Protein AF-A0A0F8U8Z7-F1 (afdb_monomer_lite)

Foldseek 3Di:
DKFKKKKKKAFPALVRCVVAPDALSQADQWDPDPPVDDDDPPTVRQHPCSLCPPQQKDWDSDWDWDPDGVIITITIIIHHPPRDVVVVLPGDHDPRMHIDMGTPPPPPVVCPPDPDPPDD

Sequence (120 aa):
MTKELTFDIHFDSVYSHDTLGEGKQLADRYVFVIDHVAGHLQTNCCRIRHIYEGRGLSIPDFYDSTLTTPPVHFMQVFAPDDVDVEELRKVHVPAGMDIDIIELTGKSENDDNFMTRCKG

pLDDT: mean 75.27, std 17.24, range [41.34, 92.5]

Secondary structure (DSSP, 8-state):
-EEEEEEEEEESSHHHHHHH-STHHHH-S-------SSS-------SHHHHTTTTT-B--S--EE-SSSSPPEEEEEEEETT--HHHHHTSPPPTTEEEEEEE--------TTSSS----

Structure (mmCIF, N/CA/C/O backbone):
data_AF-A0A0F8U8Z7-F1
#
_entry.id   AF-A0A0F8U8Z7-F1
#
loop_
_atom_site.group_PDB
_atom_site.id
_atom_site.type_symbol
_atom_site.label_atom_id
_atom_site.label_alt_id
_atom_site.label_comp_id
_atom_site.label_asym_id
_atom_site.label_entity_id
_atom_site.label_seq_id
_atom_site.pdbx_PDB_ins_code
_atom_site.Cartn_x
_atom_site.Cartn_y
_atom_site.Cartn_z
_atom_site.occupancy
_atom_site.B_iso_or_equiv
_atom_site.auth_seq_id
_atom_site.auth_comp_id
_atom_site.auth_asym_id
_atom_site.auth_atom_id
_atom_site.pdbx_PDB_model_num
ATOM 1 N N . MET A 1 1 ? -17.468 3.367 14.108 1.00 68.56 1 MET A N 1
ATOM 2 C CA . MET A 1 1 ? -16.332 4.301 14.020 1.00 68.56 1 MET A CA 1
ATOM 3 C C . MET A 1 1 ? -15.347 3.680 13.026 1.00 68.56 1 MET A C 1
ATOM 5 O O . MET A 1 1 ? -15.552 2.520 12.657 1.00 68.56 1 MET A O 1
ATOM 9 N N . THR A 1 2 ? -14.406 4.447 12.483 1.00 84.38 2 THR A N 1
ATOM 10 C CA . THR A 1 2 ? -13.389 3.949 11.544 1.00 84.38 2 THR A CA 1
ATOM 11 C C . THR A 1 2 ? -12.022 4.365 12.053 1.00 84.38 2 THR A C 1
ATOM 13 O O . THR A 1 2 ? -11.863 5.514 12.465 1.00 84.38 2 THR A O 1
ATOM 16 N N . LYS A 1 3 ? -11.055 3.456 11.984 1.00 88.06 3 LYS A N 1
ATOM 17 C CA . LYS A 1 3 ? -9.648 3.718 12.267 1.00 88.06 3 LYS A CA 1
ATOM 18 C C . LYS A 1 3 ? -8.904 4.093 10.986 1.00 88.06 3 LYS A C 1
ATOM 20 O O . LYS A 1 3 ? -9.300 3.702 9.882 1.00 88.06 3 LYS A O 1
ATOM 25 N N . GLU A 1 4 ? -7.817 4.828 11.154 1.00 90.75 4 GLU A N 1
ATOM 26 C CA . GLU A 1 4 ? -6.921 5.226 10.074 1.00 90.75 4 GLU A CA 1
ATOM 27 C C . GLU A 1 4 ? -5.668 4.349 10.114 1.00 90.75 4 GLU A C 1
ATOM 29 O O . GLU A 1 4 ? -5.024 4.206 11.154 1.00 90.75 4 GLU A O 1
ATOM 34 N N . LEU A 1 5 ? -5.347 3.735 8.980 1.00 92.12 5 LEU A N 1
ATOM 35 C CA . LEU A 1 5 ? -4.165 2.909 8.783 1.00 92.12 5 LEU A CA 1
ATOM 36 C C . LEU A 1 5 ? -3.282 3.563 7.721 1.00 92.12 5 LEU A C 1
ATOM 38 O O . LEU A 1 5 ? -3.787 4.054 6.713 1.00 92.12 5 LE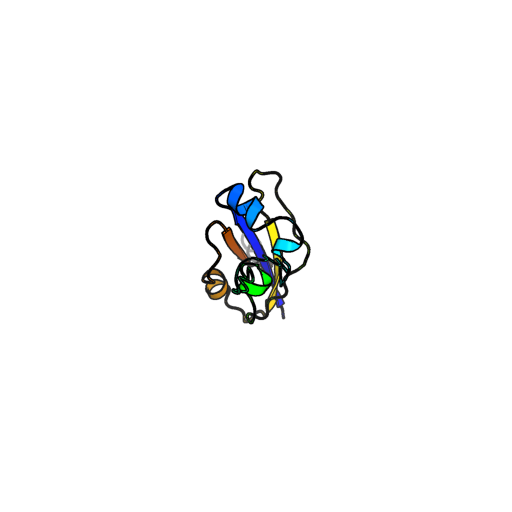U A O 1
ATOM 42 N N . THR A 1 6 ? -1.972 3.518 7.909 1.00 92.44 6 THR A N 1
ATOM 43 C CA . THR A 1 6 ? -1.003 3.839 6.863 1.00 92.44 6 THR A CA 1
ATOM 44 C C . THR A 1 6 ? -0.459 2.540 6.299 1.00 92.44 6 THR A C 1
ATOM 46 O O . THR A 1 6 ? -0.077 1.646 7.051 1.00 92.44 6 THR A O 1
ATOM 49 N N . PHE A 1 7 ? -0.505 2.409 4.979 1.00 92.50 7 PHE A N 1
ATOM 50 C CA . PHE A 1 7 ? 0.086 1.299 4.248 1.00 92.50 7 PHE A CA 1
ATOM 51 C C . PHE A 1 7 ? 1.368 1.808 3.604 1.00 92.50 7 PHE A C 1
ATOM 53 O O . PHE A 1 7 ? 1.314 2.649 2.701 1.00 92.50 7 PHE A O 1
ATOM 60 N N . ASP A 1 8 ? 2.489 1.273 4.064 1.00 92.44 8 ASP A N 1
ATOM 61 C CA . ASP A 1 8 ? 3.826 1.627 3.621 1.00 92.44 8 ASP A CA 1
ATOM 62 C C . ASP A 1 8 ? 4.288 0.528 2.668 1.00 92.44 8 ASP A C 1
ATOM 64 O O . ASP A 1 8 ? 4.575 -0.600 3.067 1.00 92.44 8 ASP A O 1
ATOM 68 N N . ILE A 1 9 ? 4.286 0.833 1.375 1.00 90.56 9 ILE A N 1
ATOM 69 C CA . ILE A 1 9 ? 4.545 -0.146 0.324 1.00 90.56 9 ILE A CA 1
ATOM 70 C C . ILE A 1 9 ? 6.010 -0.037 -0.078 1.00 90.56 9 ILE A C 1
ATOM 72 O O . ILE A 1 9 ? 6.448 0.981 -0.628 1.00 90.56 9 ILE A O 1
ATOM 76 N N . HIS A 1 10 ? 6.745 -1.110 0.182 1.00 91.19 10 HIS A N 1
ATOM 77 C CA . HIS A 1 10 ? 8.155 -1.268 -0.126 1.00 91.19 10 HIS A CA 1
ATOM 78 C C . HIS A 1 10 ? 8.349 -2.241 -1.290 1.00 91.19 10 HIS A C 1
ATOM 80 O O . HIS A 1 10 ? 7.607 -3.209 -1.456 1.00 91.19 10 HIS A O 1
ATOM 86 N N . PHE A 1 11 ? 9.399 -2.006 -2.072 1.00 89.88 11 PHE A N 1
ATOM 87 C CA . PHE A 1 11 ? 9.832 -2.914 -3.131 1.00 89.88 11 PHE A CA 1
ATOM 88 C C . PHE A 1 11 ? 11.245 -3.399 -2.837 1.00 89.88 11 PHE A C 1
ATOM 90 O O . PHE A 1 11 ? 12.097 -2.609 -2.425 1.00 89.88 11 PHE A O 1
ATOM 97 N N . ASP A 1 12 ? 11.510 -4.684 -3.073 1.00 89.38 12 ASP A N 1
ATOM 98 C CA . ASP A 1 12 ? 12.851 -5.253 -2.873 1.00 89.38 12 ASP A CA 1
ATOM 99 C C . ASP A 1 12 ? 13.865 -4.695 -3.886 1.00 89.38 12 ASP A C 1
ATOM 101 O O . ASP A 1 12 ? 15.061 -4.595 -3.605 1.00 89.38 12 ASP A O 1
ATOM 105 N N . SER A 1 13 ? 13.379 -4.323 -5.073 1.00 87.88 13 SER A N 1
ATOM 106 C CA . SER A 1 13 ? 14.195 -3.863 -6.185 1.00 87.88 13 SER A CA 1
ATOM 107 C C . SER A 1 13 ? 13.440 -2.888 -7.084 1.00 87.88 13 SER A C 1
ATOM 109 O O . SER A 1 13 ? 12.210 -2.836 -7.114 1.00 87.88 13 SER A O 1
ATOM 111 N N . VAL A 1 14 ? 14.201 -2.134 -7.881 1.00 86.19 14 VAL A N 1
ATOM 112 C CA . VAL A 1 14 ? 13.655 -1.251 -8.927 1.00 86.19 14 VAL A CA 1
ATOM 113 C C . VAL A 1 14 ? 12.861 -2.045 -9.966 1.00 86.19 14 VAL A C 1
ATOM 115 O O . VAL A 1 14 ? 11.876 -1.547 -10.490 1.00 86.19 14 VAL A O 1
ATOM 118 N N . TYR A 1 15 ? 13.254 -3.292 -10.237 1.00 84.38 15 TYR A N 1
ATOM 119 C CA . TYR A 1 15 ? 12.530 -4.161 -11.165 1.00 84.38 15 TYR A CA 1
ATOM 120 C C . TYR A 1 15 ? 11.128 -4.501 -10.645 1.00 84.38 15 TYR A C 1
ATOM 122 O O . TYR A 1 15 ? 10.149 -4.416 -11.385 1.00 84.38 15 TYR A O 1
ATOM 130 N N . SER A 1 16 ? 11.016 -4.840 -9.361 1.00 82.19 16 SER A N 1
ATOM 131 C CA . SER A 1 16 ? 9.726 -5.100 -8.717 1.00 82.19 16 SER A CA 1
ATOM 132 C C . SER A 1 16 ? 8.859 -3.842 -8.674 1.00 82.19 16 SER A C 1
ATOM 134 O O . SER A 1 16 ? 7.657 -3.918 -8.904 1.00 82.19 16 SER A O 1
ATOM 136 N N . HIS A 1 17 ? 9.464 -2.672 -8.455 1.00 84.75 17 HIS A N 1
ATOM 137 C CA . HIS A 1 17 ? 8.765 -1.386 -8.529 1.00 84.75 17 HIS A CA 1
ATOM 138 C C . HIS A 1 17 ? 8.201 -1.101 -9.933 1.00 84.75 17 HIS A C 1
ATOM 140 O O . HIS A 1 17 ? 7.005 -0.841 -10.060 1.00 84.75 17 HIS A O 1
ATOM 146 N N . ASP A 1 18 ? 9.019 -1.240 -10.980 1.00 80.69 18 ASP A N 1
ATOM 147 C CA . ASP A 1 18 ? 8.637 -1.002 -12.385 1.00 80.69 18 ASP A CA 1
ATOM 148 C C . ASP A 1 18 ? 7.534 -1.965 -12.860 1.00 80.69 18 ASP A C 1
ATOM 150 O O . ASP A 1 18 ? 6.601 -1.583 -13.566 1.00 80.69 18 ASP A O 1
ATOM 154 N N . THR A 1 19 ? 7.591 -3.221 -12.407 1.00 74.56 19 THR A N 1
ATOM 155 C CA . THR A 1 19 ? 6.624 -4.260 -12.795 1.00 74.56 19 THR A CA 1
ATOM 156 C C . THR A 1 19 ? 5.320 -4.231 -11.994 1.00 74.56 19 THR A C 1
ATOM 158 O O . THR A 1 19 ? 4.276 -4.605 -12.535 1.00 74.56 19 THR A O 1
ATOM 161 N N . LEU A 1 20 ? 5.344 -3.809 -10.724 1.00 73.94 20 LEU A N 1
ATOM 162 C CA . LEU A 1 20 ? 4.191 -3.903 -9.818 1.00 73.94 20 LEU A CA 1
ATOM 163 C C . LEU A 1 20 ? 3.535 -2.559 -9.476 1.00 73.94 20 LEU A C 1
ATOM 165 O O . LEU A 1 20 ? 2.394 -2.565 -9.008 1.00 73.94 20 LEU A O 1
ATOM 169 N N . GLY A 1 21 ? 4.210 -1.418 -9.647 1.00 65.00 21 GLY A N 1
ATOM 170 C CA . GLY A 1 21 ? 3.852 -0.253 -8.839 1.00 65.00 21 GLY A CA 1
ATOM 171 C C . GLY A 1 21 ? 4.215 1.125 -9.369 1.00 65.00 21 GLY A C 1
ATOM 172 O O . GLY A 1 21 ? 4.726 1.933 -8.601 1.00 65.00 21 GLY A O 1
ATOM 173 N N . GLU A 1 22 ? 3.845 1.464 -10.606 1.00 64.81 22 GLU A N 1
ATOM 174 C CA . GLU A 1 22 ? 3.761 2.876 -11.008 1.00 64.81 22 GLU A CA 1
ATOM 175 C C . GLU A 1 22 ? 2.319 3.413 -11.079 1.00 64.81 22 GLU A C 1
ATOM 177 O O . GLU A 1 22 ? 1.462 2.961 -11.850 1.00 64.81 22 GLU A O 1
ATOM 182 N N . GLY A 1 23 ? 2.076 4.469 -10.300 1.00 63.94 23 GLY A N 1
ATOM 183 C CA . GLY A 1 23 ? 0.889 5.320 -10.351 1.00 63.94 23 GLY A CA 1
ATOM 184 C C . GLY A 1 23 ? -0.418 4.647 -9.921 1.00 63.94 23 GLY A C 1
ATOM 185 O O . GLY A 1 23 ? -0.469 3.736 -9.095 1.00 63.94 23 GLY A O 1
ATOM 186 N N . LYS A 1 24 ? -1.520 5.083 -10.549 1.00 60.62 24 LYS A N 1
ATOM 187 C CA . LYS A 1 24 ? -2.887 4.569 -10.328 1.00 60.62 24 LYS A CA 1
ATOM 188 C C . LYS A 1 24 ? -2.978 3.039 -10.440 1.00 60.62 24 LYS A C 1
ATOM 190 O O . LYS A 1 24 ? -3.885 2.435 -9.881 1.00 60.62 24 LYS A O 1
ATOM 195 N N . GL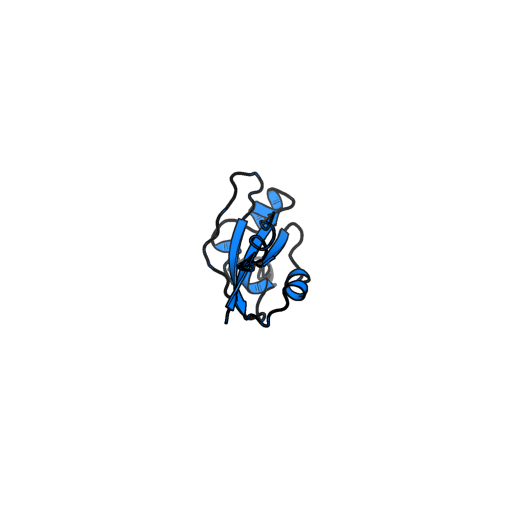N A 1 25 ? -2.036 2.402 -11.133 1.00 68.00 25 GLN A N 1
ATOM 196 C CA . GLN A 1 25 ? -1.985 0.954 -11.304 1.00 68.00 25 GLN A CA 1
ATOM 197 C C . GLN A 1 25 ? -1.717 0.202 -9.997 1.00 68.00 25 GLN A C 1
ATOM 199 O O . GLN A 1 25 ? -2.146 -0.937 -9.891 1.00 68.00 25 GLN A O 1
ATOM 204 N N . LEU A 1 26 ? -1.082 0.818 -8.998 1.00 74.00 26 LEU A N 1
ATOM 205 C CA . LEU A 1 26 ? -0.855 0.186 -7.696 1.00 74.00 26 LEU A CA 1
ATOM 206 C C . LEU A 1 26 ? -2.159 0.072 -6.883 1.00 74.00 26 LEU A C 1
ATOM 208 O O . LEU A 1 26 ? -2.451 -0.964 -6.281 1.00 74.00 26 LEU A O 1
ATOM 212 N N . ALA A 1 27 ? -2.969 1.134 -6.910 1.00 68.00 27 ALA A N 1
ATOM 213 C CA . ALA A 1 27 ? -4.215 1.244 -6.153 1.00 68.00 27 ALA A CA 1
ATOM 214 C C . ALA A 1 27 ? -5.450 0.708 -6.899 1.00 68.00 27 ALA A C 1
ATOM 216 O O . ALA A 1 27 ? -6.488 0.463 -6.289 1.00 68.00 27 ALA A O 1
ATOM 217 N N . ASP A 1 28 ? -5.407 0.558 -8.222 1.00 66.69 28 ASP A N 1
ATOM 218 C CA . ASP A 1 28 ? -6.583 0.189 -9.013 1.00 66.69 28 ASP A CA 1
ATOM 219 C C . ASP A 1 28 ? -6.959 -1.305 -8.861 1.00 66.69 28 ASP A C 1
ATOM 221 O O . ASP A 1 28 ? -6.171 -2.129 -8.414 1.00 66.69 28 ASP A O 1
ATOM 225 N N . ARG A 1 29 ? -8.194 -1.694 -9.196 1.00 53.41 29 ARG A N 1
ATOM 226 C CA . ARG A 1 29 ? -8.702 -3.063 -8.978 1.00 53.41 29 ARG A CA 1
ATOM 227 C C . ARG A 1 29 ? -8.372 -4.030 -10.129 1.00 53.41 29 ARG A C 1
ATOM 229 O O . ARG A 1 29 ? -8.283 -5.225 -9.882 1.00 53.41 29 ARG A O 1
ATOM 236 N N . TYR A 1 30 ? -8.155 -3.541 -11.355 1.00 51.78 30 TYR A N 1
ATOM 237 C CA . TYR A 1 30 ? -7.889 -4.378 -12.539 1.00 51.78 30 TYR A CA 1
ATOM 238 C C . TYR A 1 30 ? -6.858 -3.750 -13.498 1.00 51.78 30 TYR A C 1
ATOM 240 O O . TYR A 1 30 ? -7.105 -2.669 -14.035 1.00 51.78 30 TYR A O 1
ATOM 248 N N . VAL A 1 31 ? -5.698 -4.389 -13.753 1.00 46.56 31 VAL A N 1
ATOM 249 C CA . VAL A 1 31 ? -4.955 -4.077 -14.994 1.00 46.56 31 VAL A CA 1
ATOM 250 C C . VAL A 1 31 ? -5.631 -4.898 -16.080 1.00 46.56 31 VAL A C 1
ATOM 252 O O . VAL A 1 31 ? -5.613 -6.126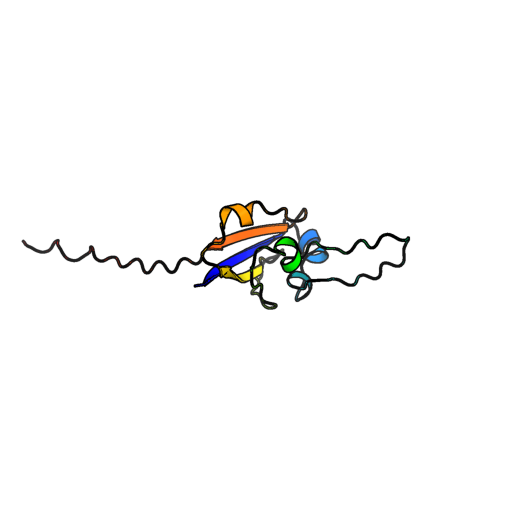 -16.023 1.00 46.56 31 VAL A O 1
ATOM 255 N N . PHE A 1 32 ? -6.215 -4.246 -17.079 1.00 44.03 32 PHE A N 1
ATOM 256 C CA . PHE A 1 32 ? -6.600 -4.929 -18.308 1.00 44.03 32 PHE A CA 1
ATOM 257 C C . PHE A 1 32 ? -5.345 -5.057 -19.184 1.00 44.03 32 PHE A C 1
ATOM 259 O O . PHE A 1 32 ? -5.101 -4.222 -20.050 1.00 44.03 32 PHE A O 1
ATOM 266 N N . VAL A 1 33 ? -4.502 -6.062 -18.929 1.00 46.34 33 VAL A N 1
ATOM 267 C CA . VAL A 1 33 ? -3.470 -6.457 -19.899 1.00 46.34 33 VAL A CA 1
ATOM 268 C C . VAL A 1 33 ? -4.129 -7.455 -20.839 1.00 46.34 33 VAL A C 1
ATOM 270 O O . VAL A 1 33 ? -4.438 -8.576 -20.441 1.00 46.34 33 VAL A O 1
ATOM 273 N N . ILE A 1 34 ? -4.410 -7.046 -22.076 1.00 46.53 34 ILE A N 1
ATOM 274 C CA . ILE A 1 34 ? -4.754 -8.013 -23.120 1.00 46.53 34 ILE A CA 1
ATOM 275 C C . ILE A 1 34 ? -3.433 -8.573 -23.640 1.00 46.53 34 ILE A C 1
ATOM 277 O O . ILE A 1 34 ? -2.920 -8.115 -24.658 1.00 46.53 34 ILE A O 1
ATOM 281 N N . ASP A 1 35 ? -2.856 -9.533 -22.918 1.00 45.03 35 ASP A N 1
ATOM 282 C CA . ASP A 1 35 ? -1.751 -10.315 -23.460 1.00 45.03 35 ASP A CA 1
ATOM 283 C C . ASP A 1 35 ? -2.338 -11.317 -24.462 1.00 45.03 35 ASP A C 1
ATOM 285 O O . ASP A 1 35 ? -3.081 -12.240 -24.122 1.00 45.03 35 ASP A O 1
ATO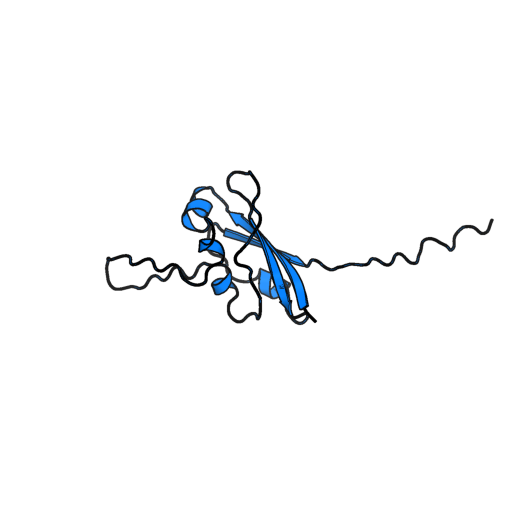M 289 N N . HIS A 1 36 ? -2.092 -11.067 -25.746 1.00 47.53 36 HIS A N 1
ATOM 290 C CA . HIS A 1 36 ? -2.668 -11.801 -26.874 1.00 47.53 36 HIS A CA 1
ATOM 291 C C . HIS A 1 36 ? -1.955 -13.147 -27.119 1.00 47.53 36 HIS A C 1
ATOM 293 O O . HIS A 1 36 ? -1.756 -13.547 -28.266 1.00 47.53 36 HIS A O 1
ATOM 299 N N . VAL A 1 37 ? -1.561 -13.871 -26.066 1.00 50.97 37 VAL A N 1
ATOM 300 C CA . VAL A 1 37 ? -0.917 -15.185 -26.193 1.00 50.97 37 VAL A CA 1
ATOM 301 C C . VAL A 1 37 ? -1.601 -16.206 -25.281 1.00 50.97 37 VAL A C 1
ATOM 303 O O . VAL A 1 37 ? -1.410 -16.243 -24.075 1.00 50.97 37 VAL A O 1
ATOM 306 N N . ALA A 1 38 ? -2.391 -17.070 -25.922 1.00 46.66 38 ALA A N 1
ATOM 307 C CA . ALA A 1 38 ? -2.853 -18.366 -25.425 1.00 46.66 38 ALA A CA 1
ATOM 308 C C . ALA A 1 38 ? -3.667 -18.382 -24.111 1.00 46.66 38 ALA A C 1
ATOM 310 O O . ALA A 1 38 ? -3.219 -18.906 -23.100 1.00 46.66 38 ALA A O 1
ATOM 311 N N . GLY A 1 39 ? -4.934 -17.955 -24.171 1.00 42.75 39 GLY A N 1
ATOM 312 C CA . GLY A 1 39 ? -6.045 -18.627 -23.465 1.00 42.75 39 GLY A CA 1
ATOM 313 C C . GLY A 1 39 ? -6.010 -18.718 -21.932 1.00 42.75 39 GLY A C 1
ATOM 314 O O . GLY A 1 39 ? -6.854 -19.405 -21.360 1.00 42.75 39 GLY A O 1
ATOM 315 N N . HIS A 1 40 ? -5.090 -18.036 -21.259 1.00 41.34 40 HIS A N 1
ATOM 316 C CA . HIS A 1 40 ? -5.076 -17.873 -19.814 1.00 41.34 40 HIS A CA 1
ATOM 317 C C . HIS A 1 40 ? -5.205 -16.379 -19.536 1.00 41.34 40 HIS A C 1
ATOM 319 O O . HIS A 1 40 ? -4.283 -15.614 -19.803 1.00 41.34 40 HIS A O 1
ATOM 325 N N . LEU A 1 41 ? -6.365 -15.948 -19.033 1.00 44.47 41 LEU A N 1
ATOM 326 C CA . LEU A 1 41 ? -6.478 -14.635 -18.407 1.00 44.47 41 LEU A CA 1
ATOM 327 C C . LEU A 1 41 ? -5.599 -14.667 -17.157 1.00 44.47 41 LEU A C 1
ATOM 329 O O . LEU A 1 41 ? -6.069 -14.990 -16.069 1.00 44.47 41 LEU A O 1
ATOM 333 N N . GLN A 1 42 ? -4.316 -14.354 -17.301 1.00 44.44 42 GLN A N 1
ATOM 334 C CA . GLN A 1 42 ? -3.494 -13.999 -16.160 1.00 44.44 42 GLN A CA 1
ATOM 335 C C . GLN A 1 42 ? -3.853 -12.556 -15.809 1.00 44.44 42 GLN A C 1
ATOM 337 O O . GLN A 1 42 ? -3.137 -11.605 -16.102 1.00 44.44 42 GLN A O 1
ATOM 342 N N . THR A 1 43 ? -5.052 -12.379 -15.249 1.00 45.12 43 THR A N 1
ATOM 343 C CA . THR A 1 43 ? -5.397 -11.154 -14.541 1.00 45.12 43 THR A CA 1
ATOM 344 C C . THR A 1 43 ? -4.365 -11.015 -13.437 1.00 45.12 43 THR A C 1
ATOM 346 O O . THR A 1 43 ? -4.351 -11.812 -12.500 1.00 45.12 43 THR A O 1
ATOM 349 N N . ASN A 1 44 ? -3.465 -10.045 -13.583 1.00 52.59 44 ASN A N 1
ATOM 350 C CA . ASN A 1 44 ? -2.515 -9.658 -12.550 1.00 52.59 44 ASN A CA 1
ATOM 351 C C . ASN A 1 44 ? -3.305 -9.066 -11.375 1.00 52.59 44 ASN A C 1
ATOM 353 O O . ASN A 1 44 ? -3.437 -7.854 -11.221 1.00 52.59 44 ASN A O 1
ATOM 357 N N . CYS A 1 45 ? -3.876 -9.956 -10.566 1.00 51.66 45 CYS A N 1
ATOM 358 C CA . CYS A 1 45 ? -4.671 -9.692 -9.372 1.00 51.66 45 CYS A CA 1
ATOM 359 C C . CYS A 1 45 ? -3.828 -9.157 -8.197 1.00 51.66 45 CYS A C 1
ATOM 361 O O . CYS A 1 45 ? -4.318 -9.020 -7.084 1.00 51.66 45 CYS A O 1
ATOM 363 N N . CYS A 1 46 ? -2.559 -8.827 -8.418 1.00 59.81 46 CYS A N 1
ATOM 364 C CA . CYS A 1 46 ? -1.586 -8.504 -7.377 1.00 59.81 46 CYS A CA 1
ATOM 365 C C . CYS A 1 46 ? -1.643 -7.042 -6.893 1.00 59.81 46 CYS A C 1
ATOM 367 O O . CYS A 1 46 ? -0.630 -6.500 -6.467 1.00 59.81 46 CYS A O 1
ATOM 369 N N . ARG A 1 47 ? -2.796 -6.372 -6.991 1.00 76.88 47 ARG A N 1
ATOM 370 C CA . ARG A 1 47 ? -2.937 -4.953 -6.624 1.00 76.88 47 ARG A CA 1
ATOM 371 C C . ARG A 1 47 ? -3.550 -4.780 -5.244 1.00 76.88 47 ARG A C 1
ATOM 373 O O . ARG A 1 47 ? -4.366 -5.603 -4.835 1.00 76.88 47 ARG A O 1
ATOM 380 N N . ILE A 1 48 ? -3.246 -3.675 -4.560 1.00 83.12 48 ILE A N 1
ATOM 381 C CA . ILE A 1 48 ? -3.591 -3.483 -3.139 1.00 83.12 48 ILE A CA 1
ATOM 382 C C . ILE A 1 48 ? -5.099 -3.663 -2.883 1.00 83.12 48 ILE A C 1
ATOM 384 O O . ILE A 1 48 ? -5.497 -4.401 -1.984 1.00 83.12 48 ILE A O 1
ATOM 388 N N . ARG A 1 49 ? -5.970 -3.078 -3.719 1.00 85.31 49 ARG A N 1
ATOM 389 C CA . ARG A 1 49 ? -7.433 -3.236 -3.578 1.00 85.31 49 ARG A CA 1
ATOM 390 C C . ARG A 1 49 ? -7.927 -4.672 -3.728 1.00 85.31 49 ARG A C 1
ATOM 392 O O . ARG A 1 49 ? -8.981 -4.989 -3.185 1.00 85.31 49 ARG A O 1
ATOM 399 N N . HIS A 1 50 ? -7.217 -5.497 -4.491 1.00 82.31 50 HIS A N 1
ATOM 400 C CA . HIS A 1 50 ? -7.563 -6.900 -4.683 1.00 82.31 50 HIS A CA 1
ATOM 401 C C . HIS A 1 50 ? -6.966 -7.777 -3.575 1.00 82.31 50 HIS A C 1
ATOM 403 O O . HIS A 1 50 ? -7.669 -8.617 -3.026 1.00 82.31 50 HIS A O 1
ATOM 409 N N . ILE A 1 51 ? -5.713 -7.518 -3.180 1.00 84.56 51 ILE A N 1
ATOM 410 C CA . ILE A 1 51 ? -5.029 -8.187 -2.060 1.00 84.56 51 ILE A CA 1
ATOM 411 C C . ILE A 1 51 ? -5.876 -8.105 -0.779 1.00 84.56 51 ILE A C 1
ATOM 413 O O . ILE A 1 51 ? -6.042 -9.097 -0.072 1.00 84.56 51 ILE A O 1
ATOM 417 N N . TYR A 1 52 ? -6.468 -6.938 -0.514 1.00 87.38 52 TYR A N 1
ATOM 418 C CA . TYR A 1 52 ? -7.310 -6.696 0.660 1.00 87.38 52 TYR A CA 1
ATOM 419 C C . TYR A 1 52 ? -8.820 -6.718 0.363 1.00 87.38 52 TYR A C 1
ATOM 421 O O . TYR A 1 52 ? -9.625 -6.204 1.148 1.00 87.38 52 TYR A O 1
ATOM 429 N N . GLU A 1 53 ? -9.239 -7.305 -0.762 1.00 85.06 53 GLU A N 1
ATOM 430 C CA . GLU A 1 53 ? -10.659 -7.426 -1.096 1.00 85.06 53 GLU A CA 1
ATOM 431 C C . GLU A 1 53 ? -11.407 -8.248 -0.029 1.00 85.06 53 GLU A C 1
ATOM 433 O O . GLU A 1 53 ? -10.893 -9.210 0.536 1.00 85.06 53 GLU A O 1
ATOM 438 N N . GLY A 1 54 ? -12.632 -7.832 0.305 1.00 83.62 54 GLY A N 1
ATOM 439 C CA . GLY A 1 54 ? -13.446 -8.499 1.327 1.00 83.62 54 GLY A CA 1
ATOM 440 C C . GLY A 1 54 ? -13.064 -8.184 2.779 1.00 83.62 54 GLY A C 1
ATOM 441 O O . GLY A 1 54 ? -13.789 -8.587 3.683 1.00 83.62 54 GLY A O 1
ATOM 442 N N . ARG A 1 55 ? -11.995 -7.411 3.028 1.00 85.69 55 ARG A N 1
ATOM 443 C CA . ARG A 1 55 ? -11.579 -6.984 4.383 1.00 85.69 55 ARG A CA 1
ATOM 444 C C . ARG A 1 55 ? -12.269 -5.706 4.883 1.00 85.69 55 ARG A C 1
ATOM 446 O O . ARG A 1 55 ? -11.986 -5.246 5.982 1.00 85.69 55 ARG A O 1
ATOM 453 N N . GLY A 1 56 ? -13.155 -5.111 4.081 1.00 86.00 56 GLY A N 1
ATOM 454 C CA . GLY A 1 56 ? -13.879 -3.887 4.450 1.00 86.00 56 GLY A CA 1
ATOM 455 C C . GLY A 1 56 ? -13.015 -2.619 4.481 1.00 86.00 56 GLY A C 1
ATOM 456 O O . GLY A 1 56 ? -13.423 -1.626 5.077 1.00 86.00 56 GLY A O 1
ATOM 457 N N . LEU A 1 57 ? -11.836 -2.645 3.852 1.00 89.25 57 LEU A N 1
ATOM 458 C CA . LEU A 1 57 ? -10.931 -1.498 3.773 1.00 89.25 57 LEU A CA 1
ATOM 459 C C . LEU A 1 57 ? -11.342 -0.532 2.657 1.00 89.25 57 LEU A C 1
ATOM 461 O O . LEU A 1 57 ? -11.695 -0.949 1.552 1.00 89.25 57 LEU A O 1
ATOM 465 N N . SER A 1 58 ? -11.232 0.767 2.927 1.00 89.44 58 SER A N 1
ATOM 466 C CA . SER A 1 58 ? -11.369 1.830 1.930 1.00 89.44 58 SER A CA 1
ATOM 467 C C . SER A 1 58 ? -9.987 2.330 1.528 1.00 89.44 58 SER A C 1
ATOM 469 O O . SER A 1 58 ? -9.346 3.070 2.274 1.00 89.44 58 SER A O 1
ATOM 471 N N . ILE A 1 59 ? -9.530 1.903 0.348 1.00 88.06 59 ILE A N 1
ATOM 472 C CA . ILE A 1 59 ? -8.195 2.219 -0.176 1.00 88.06 59 ILE A CA 1
ATOM 473 C C . ILE A 1 59 ? -8.288 3.379 -1.180 1.00 88.06 59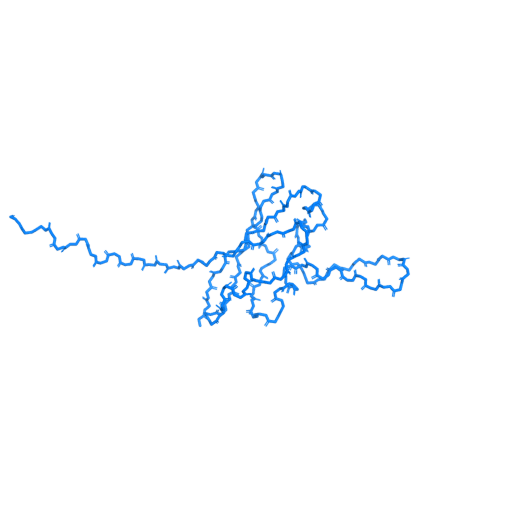 ILE A C 1
ATOM 475 O O . ILE A 1 59 ? -9.020 3.249 -2.176 1.00 88.06 59 ILE A O 1
ATOM 479 N N . PRO A 1 60 ? -7.578 4.499 -0.947 1.00 86.25 60 PRO A N 1
ATOM 480 C CA . PRO A 1 60 ? -7.612 5.673 -1.816 1.00 86.25 60 PRO A CA 1
ATOM 481 C C . PRO A 1 60 ? -6.909 5.421 -3.160 1.00 86.25 60 PRO A C 1
ATOM 483 O O . PRO A 1 60 ? -6.104 4.506 -3.295 1.00 86.25 60 PRO A O 1
ATOM 486 N N . ASP A 1 61 ? -7.212 6.246 -4.168 1.00 82.31 61 ASP A N 1
ATOM 487 C CA . ASP A 1 61 ? -6.490 6.250 -5.456 1.00 82.31 61 ASP A CA 1
ATOM 488 C C . ASP A 1 61 ? -5.188 7.064 -5.413 1.00 82.31 61 ASP A C 1
ATOM 490 O O . ASP A 1 61 ? -4.364 6.960 -6.320 1.00 82.31 61 ASP A O 1
ATOM 494 N N . PHE A 1 62 ? -5.023 7.892 -4.379 1.00 83.12 62 PHE A N 1
ATOM 495 C CA . PHE A 1 62 ? -3.889 8.789 -4.198 1.00 83.12 62 PHE A CA 1
ATOM 496 C C . PHE A 1 62 ? -3.007 8.306 -3.055 1.00 83.12 62 PHE A C 1
ATOM 498 O O . PHE A 1 62 ? -3.501 7.765 -2.064 1.00 83.12 62 PHE A O 1
ATOM 505 N N . TYR A 1 63 ? -1.709 8.523 -3.212 1.00 88.25 63 TYR A N 1
ATOM 506 C CA . TYR A 1 63 ? -0.685 8.146 -2.255 1.00 88.25 63 TYR A CA 1
ATOM 507 C C . TYR A 1 63 ? 0.529 9.055 -2.417 1.00 88.25 63 TYR A C 1
ATOM 509 O O . TYR A 1 63 ? 0.776 9.588 -3.503 1.00 88.25 63 TYR A O 1
ATOM 517 N N . ASP A 1 64 ? 1.288 9.209 -1.342 1.00 89.12 64 ASP A N 1
ATOM 518 C CA . ASP A 1 64 ? 2.555 9.931 -1.354 1.00 89.12 64 ASP A CA 1
ATOM 519 C C . ASP A 1 64 ? 3.712 8.976 -1.641 1.00 89.12 64 ASP A C 1
ATOM 521 O O . ASP A 1 64 ? 3.604 7.766 -1.452 1.00 89.12 64 ASP A O 1
ATOM 525 N N . SER A 1 65 ? 4.823 9.504 -2.151 1.00 90.00 65 SER A N 1
ATOM 526 C CA . SER A 1 65 ? 5.999 8.701 -2.498 1.00 90.00 65 SER A CA 1
ATOM 527 C C . SER A 1 65 ? 7.281 9.372 -2.035 1.00 90.00 65 SER A C 1
ATOM 529 O O . SER A 1 65 ? 7.431 10.588 -2.164 1.00 90.00 65 SER A O 1
ATOM 531 N N . THR A 1 66 ? 8.234 8.586 -1.541 1.00 90.75 66 THR A N 1
ATOM 532 C CA . THR A 1 66 ? 9.592 9.089 -1.299 1.00 90.75 66 THR A CA 1
ATOM 533 C C . THR A 1 66 ? 10.328 9.360 -2.613 1.00 90.75 66 THR A C 1
ATOM 535 O O . THR A 1 66 ? 9.999 8.824 -3.669 1.00 90.75 66 THR A O 1
ATOM 538 N N . LEU A 1 67 ? 11.399 10.155 -2.535 1.00 90.94 67 LEU A N 1
ATOM 539 C CA . LEU A 1 67 ? 12.328 10.398 -3.645 1.00 90.94 67 LEU A CA 1
ATOM 540 C C . LEU A 1 67 ? 13.494 9.385 -3.670 1.00 90.94 67 LEU A C 1
ATOM 542 O O . LEU A 1 67 ? 14.591 9.712 -4.119 1.00 90.94 67 LEU A O 1
ATOM 546 N N . THR A 1 68 ? 13.288 8.179 -3.128 1.00 88.88 68 THR A N 1
ATO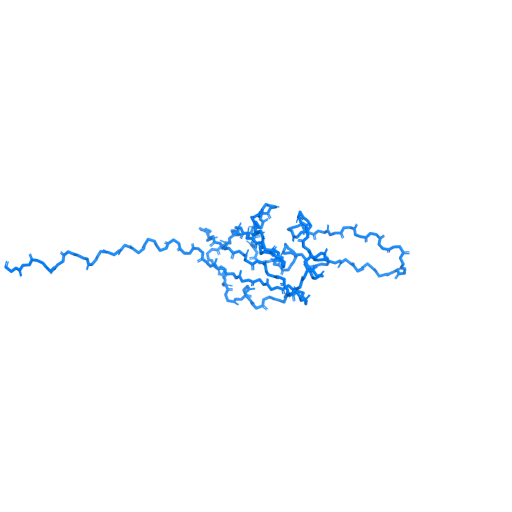M 547 C CA . THR A 1 68 ? 14.286 7.094 -3.129 1.00 88.88 68 THR A CA 1
ATOM 548 C C . THR A 1 68 ? 14.129 6.196 -4.355 1.00 88.88 68 THR A C 1
ATOM 550 O O . THR A 1 68 ? 13.186 6.328 -5.131 1.00 88.88 68 THR A O 1
ATOM 553 N N . THR A 1 69 ? 15.069 5.272 -4.557 1.00 87.50 69 THR A N 1
ATOM 554 C CA . THR A 1 69 ? 15.031 4.315 -5.669 1.00 87.50 69 THR A CA 1
ATOM 555 C C . THR A 1 69 ? 15.366 2.909 -5.145 1.00 87.50 69 THR A C 1
ATOM 557 O O . THR A 1 69 ? 16.534 2.667 -4.836 1.00 87.50 69 THR A O 1
ATOM 560 N N . PRO A 1 70 ? 14.382 1.991 -5.027 1.00 88.81 70 PRO A N 1
ATOM 561 C CA . PRO A 1 70 ? 12.959 2.195 -5.314 1.00 88.81 70 PRO A CA 1
ATOM 562 C C . PRO A 1 70 ? 12.290 3.186 -4.334 1.00 88.81 70 PRO A C 1
ATOM 564 O O . PRO A 1 70 ? 12.772 3.375 -3.207 1.00 88.81 70 PRO A O 1
ATOM 567 N N . PRO A 1 71 ? 11.222 3.877 -4.764 1.00 89.25 71 PRO A N 1
ATOM 568 C CA . PRO A 1 71 ? 10.431 4.720 -3.879 1.00 89.25 71 PRO A CA 1
ATOM 569 C C . PRO A 1 71 ? 9.639 3.861 -2.885 1.00 89.25 71 PRO A C 1
ATOM 571 O O . PRO A 1 71 ? 9.325 2.702 -3.151 1.00 89.25 71 PRO A O 1
ATOM 574 N N . VAL A 1 72 ? 9.300 4.453 -1.744 1.00 91.31 72 VAL A N 1
ATOM 575 C CA . VAL A 1 72 ? 8.328 3.917 -0.784 1.00 91.31 72 VAL A CA 1
ATOM 576 C C . VAL A 1 72 ? 7.028 4.680 -0.987 1.00 91.31 72 VAL A C 1
ATOM 578 O O . VAL A 1 72 ? 7.060 5.913 -1.065 1.00 91.31 72 VAL A O 1
ATOM 581 N N . HIS A 1 73 ? 5.907 3.969 -1.100 1.00 90.88 73 HIS A N 1
ATOM 582 C CA . HIS A 1 73 ? 4.591 4.583 -1.282 1.00 90.88 73 HIS A CA 1
ATOM 583 C C . HIS A 1 73 ? 3.784 4.543 0.014 1.00 90.88 73 HIS A C 1
ATOM 585 O O . HIS A 1 73 ? 3.672 3.489 0.628 1.00 90.88 73 HIS A O 1
ATOM 591 N N . PHE A 1 74 ? 3.188 5.673 0.395 1.00 91.06 74 PHE A N 1
ATOM 592 C CA . PHE A 1 74 ? 2.394 5.818 1.616 1.00 91.06 74 PHE A CA 1
ATOM 593 C C . PHE A 1 74 ? 0.919 6.034 1.275 1.00 91.06 74 PHE A C 1
ATOM 595 O O . PHE A 1 74 ? 0.550 7.045 0.669 1.00 91.06 74 PHE A O 1
ATOM 602 N N . MET A 1 75 ? 0.067 5.088 1.672 1.00 90.19 75 MET A N 1
ATOM 603 C CA . MET A 1 75 ? -1.385 5.132 1.461 1.00 90.19 75 MET A CA 1
ATOM 604 C C . MET A 1 75 ? -2.138 5.272 2.784 1.00 90.19 75 MET A C 1
ATOM 606 O O . MET A 1 75 ? -1.965 4.457 3.683 1.00 90.19 75 MET A O 1
ATOM 610 N N . GLN A 1 76 ? -3.047 6.245 2.872 1.00 90.88 76 GLN A N 1
ATOM 611 C CA . GLN A 1 76 ? -3.947 6.400 4.019 1.00 90.88 76 GLN A CA 1
ATOM 612 C C . GLN A 1 76 ? -5.226 5.577 3.806 1.00 90.88 76 GLN A C 1
ATOM 614 O O . GLN A 1 76 ? -6.123 5.966 3.058 1.00 90.88 76 GLN A O 1
ATOM 619 N N . VAL A 1 77 ? -5.298 4.411 4.438 1.00 91.00 77 VAL A N 1
ATOM 620 C CA . VAL A 1 77 ? -6.393 3.444 4.321 1.00 91.00 77 VAL A CA 1
ATOM 621 C C . VAL A 1 77 ? -7.345 3.581 5.504 1.00 91.00 77 VAL A C 1
ATOM 623 O O . VAL A 1 77 ? -6.929 3.578 6.659 1.00 91.00 77 VAL A O 1
ATOM 626 N N . PHE A 1 78 ? -8.648 3.641 5.232 1.00 90.88 78 PHE A N 1
ATOM 627 C CA . PHE A 1 78 ? -9.664 3.671 6.287 1.00 90.88 78 PHE A CA 1
ATOM 628 C C . PHE A 1 78 ? -10.234 2.278 6.510 1.00 90.88 78 PHE A C 1
ATOM 630 O O . PHE A 1 78 ? -10.635 1.601 5.558 1.00 90.88 78 PHE A O 1
ATOM 637 N N . ALA A 1 79 ? -10.306 1.863 7.769 1.00 91.06 79 ALA A N 1
ATOM 638 C CA . ALA A 1 79 ? -10.795 0.549 8.153 1.00 91.06 79 ALA A CA 1
ATOM 639 C C . ALA A 1 79 ? -11.834 0.646 9.279 1.00 91.06 79 ALA A C 1
ATOM 641 O O . ALA A 1 79 ? -11.828 1.612 10.043 1.00 91.06 79 ALA A O 1
ATOM 642 N N . PRO A 1 80 ? -12.744 -0.329 9.422 1.00 90.56 80 PRO A N 1
ATOM 643 C CA . PRO A 1 80 ? -13.594 -0.410 10.606 1.00 90.56 80 PRO A CA 1
ATOM 644 C C . PRO A 1 80 ? -12.754 -0.697 11.864 1.00 90.56 80 PRO A C 1
ATOM 646 O O . PRO A 1 80 ? -11.745 -1.393 11.789 1.00 90.56 80 PRO A O 1
ATOM 649 N N . ASP A 1 81 ? -13.179 -0.198 13.031 1.00 86.00 81 ASP A N 1
ATOM 650 C CA . ASP A 1 81 ? -12.469 -0.429 14.307 1.00 86.00 81 ASP A CA 1
ATOM 651 C C . ASP A 1 81 ? -12.301 -1.915 14.665 1.00 86.00 81 ASP A C 1
ATOM 653 O O . ASP A 1 81 ? -11.297 -2.293 15.262 1.00 86.00 81 ASP A O 1
ATOM 657 N N . ASP A 1 82 ? -13.257 -2.749 14.252 1.00 87.00 82 ASP A N 1
ATOM 658 C CA . ASP A 1 82 ? -13.272 -4.201 14.476 1.00 87.00 82 ASP A CA 1
ATOM 659 C C . ASP A 1 82 ? -12.244 -4.958 13.613 1.00 87.00 82 ASP A C 1
ATOM 661 O O . ASP A 1 82 ? -12.028 -6.151 13.806 1.00 87.00 82 ASP A O 1
ATOM 665 N N . VAL A 1 83 ? -11.595 -4.288 12.648 1.00 88.62 83 VAL A N 1
ATOM 666 C CA . VAL A 1 83 ? -10.577 -4.945 11.825 1.00 88.62 83 VAL A CA 1
ATOM 667 C C . VAL A 1 83 ? -9.346 -5.282 12.667 1.00 88.62 83 VAL A C 1
ATOM 669 O O . VAL A 1 83 ? -8.770 -4.420 13.345 1.00 88.62 83 VAL A O 1
ATOM 672 N N . ASP A 1 84 ? -8.910 -6.533 12.564 1.00 89.00 84 ASP A N 1
ATOM 673 C CA . ASP A 1 84 ? -7.688 -7.015 13.192 1.00 89.00 84 ASP A CA 1
ATOM 674 C C . ASP A 1 84 ? -6.483 -6.713 12.287 1.00 89.00 84 ASP A C 1
ATOM 676 O O . ASP A 1 84 ? -6.335 -7.281 11.202 1.00 89.00 84 ASP A O 1
ATOM 680 N N . VAL A 1 85 ? -5.639 -5.769 12.712 1.00 88.75 85 VAL A N 1
ATOM 681 C CA . VAL A 1 85 ? -4.469 -5.315 11.939 1.00 88.75 85 VAL A CA 1
ATOM 682 C C . VAL A 1 85 ? -3.434 -6.431 11.783 1.00 88.75 85 VAL A C 1
ATOM 684 O O . VAL A 1 85 ? -2.782 -6.524 10.743 1.00 88.75 85 VAL A O 1
ATOM 687 N N . GLU A 1 86 ? -3.324 -7.328 12.762 1.00 89.56 86 GLU A N 1
ATOM 688 C CA . GLU A 1 86 ? -2.380 -8.445 12.706 1.00 89.56 86 GLU A CA 1
ATOM 689 C C . GLU A 1 86 ? -2.808 -9.469 11.648 1.00 89.56 86 GLU A C 1
ATOM 691 O O . GLU A 1 86 ? -1.966 -10.071 10.983 1.00 89.56 86 GLU A O 1
ATOM 696 N N . GLU A 1 87 ? -4.113 -9.634 11.424 1.00 90.06 87 GLU A N 1
ATOM 697 C CA . GLU A 1 87 ? -4.638 -10.450 10.324 1.00 90.06 87 GLU A CA 1
ATOM 698 C C . GLU A 1 87 ? -4.443 -9.799 8.950 1.00 90.06 87 GLU A C 1
ATOM 700 O O . GLU A 1 87 ? -4.264 -10.511 7.959 1.00 90.06 87 GLU A O 1
ATOM 705 N N . LEU A 1 88 ? -4.451 -8.463 8.870 1.00 89.56 88 LEU A N 1
ATOM 706 C CA . LEU A 1 88 ? -4.136 -7.745 7.630 1.00 89.56 88 LEU A CA 1
ATOM 707 C C . LEU A 1 88 ? -2.661 -7.920 7.245 1.00 89.56 88 LEU A C 1
ATOM 709 O O . LEU A 1 88 ? -2.366 -8.161 6.080 1.00 89.56 88 LEU A O 1
ATOM 713 N N . ARG A 1 89 ? -1.746 -7.898 8.221 1.00 89.44 89 ARG A N 1
ATOM 714 C CA . ARG A 1 89 ? -0.301 -8.107 8.004 1.00 89.44 89 ARG A CA 1
ATOM 715 C C . ARG A 1 89 ? 0.057 -9.516 7.524 1.00 89.44 89 ARG A C 1
ATOM 717 O O . ARG A 1 89 ? 1.101 -9.718 6.918 1.00 89.44 89 ARG A O 1
ATOM 724 N N . LYS A 1 90 ? -0.803 -10.507 7.782 1.00 89.12 90 LYS A N 1
ATOM 725 C CA . LYS A 1 90 ? -0.616 -11.899 7.328 1.00 89.12 90 LYS A CA 1
ATOM 726 C C . LYS A 1 90 ? -1.093 -12.140 5.896 1.00 89.12 90 LYS A C 1
ATOM 728 O O . LYS A 1 90 ? -0.972 -13.261 5.397 1.00 89.12 90 LYS A O 1
ATOM 733 N N . VAL A 1 91 ? -1.694 -11.139 5.250 1.00 87.69 91 VAL A N 1
ATOM 734 C CA . VAL A 1 91 ? -2.174 -11.275 3.875 1.00 87.69 91 VAL A CA 1
ATOM 735 C C . VAL A 1 91 ? -0.988 -11.513 2.940 1.00 87.69 91 VAL A C 1
ATOM 737 O O . VAL A 1 91 ? 0.063 -10.892 3.061 1.00 87.69 91 VAL A O 1
ATOM 740 N N . HIS A 1 92 ? -1.155 -12.446 2.003 1.00 84.06 92 HIS A N 1
ATOM 741 C CA . HIS A 1 92 ? -0.109 -12.776 1.046 1.00 84.06 92 HIS A CA 1
ATOM 742 C C . HIS A 1 92 ? 0.084 -11.636 0.041 1.00 84.06 92 HIS A C 1
ATOM 744 O O . HIS A 1 92 ? -0.814 -11.336 -0.749 1.00 84.06 92 HIS A O 1
ATOM 750 N N . VAL A 1 93 ? 1.270 -11.036 0.067 1.00 84.88 93 VAL A N 1
ATOM 751 C CA . VAL A 1 93 ? 1.721 -10.025 -0.892 1.00 84.88 93 VAL A CA 1
ATOM 752 C C . VAL A 1 93 ? 2.578 -10.674 -1.988 1.00 84.88 93 VAL A C 1
ATOM 754 O O . VAL A 1 93 ? 3.251 -11.678 -1.727 1.00 84.88 93 VAL A O 1
ATOM 757 N N . PRO A 1 94 ? 2.532 -10.164 -3.232 1.00 82.25 94 PRO A N 1
ATOM 758 C CA . PRO A 1 94 ? 3.322 -10.702 -4.336 1.00 82.25 94 PRO A CA 1
ATOM 759 C C . PRO A 1 94 ? 4.826 -10.588 -4.058 1.00 82.25 94 PRO A C 1
ATOM 761 O O . PRO A 1 94 ? 5.286 -9.657 -3.401 1.00 82.25 94 PRO A O 1
ATOM 764 N N . ALA A 1 95 ? 5.602 -11.532 -4.596 1.00 81.81 95 ALA A N 1
ATOM 765 C CA . ALA A 1 95 ? 7.050 -11.532 -4.428 1.00 81.81 95 ALA A CA 1
ATOM 766 C C . ALA A 1 95 ? 7.664 -10.217 -4.931 1.00 81.81 95 ALA A C 1
ATOM 768 O O . ALA A 1 95 ? 7.380 -9.774 -6.043 1.00 81.81 95 ALA A O 1
ATOM 769 N N . GLY A 1 96 ? 8.511 -9.621 -4.096 1.00 83.38 96 GLY A N 1
ATOM 770 C CA . GLY A 1 96 ? 9.179 -8.356 -4.379 1.00 83.38 96 GLY A CA 1
ATOM 771 C C . GLY A 1 96 ? 8.407 -7.091 -3.995 1.00 83.38 96 GLY A C 1
ATOM 772 O O . GLY A 1 96 ? 8.905 -5.981 -4.188 1.00 83.38 96 GLY A O 1
ATOM 773 N N . MET A 1 97 ? 7.224 -7.257 -3.403 1.00 86.31 97 MET A N 1
ATOM 774 C CA . MET A 1 97 ? 6.483 -6.216 -2.700 1.00 86.31 97 MET A CA 1
ATOM 775 C C . MET A 1 97 ? 6.354 -6.604 -1.230 1.00 86.31 97 MET A C 1
ATOM 777 O O . MET A 1 97 ? 6.072 -7.756 -0.907 1.00 86.31 97 MET A O 1
ATOM 781 N N . ASP A 1 98 ? 6.515 -5.625 -0.357 1.00 90.06 98 ASP A N 1
ATOM 782 C CA . ASP A 1 98 ? 6.243 -5.739 1.068 1.00 90.06 98 ASP A CA 1
ATOM 783 C C . ASP A 1 98 ? 5.341 -4.577 1.495 1.00 90.06 98 ASP A C 1
ATOM 785 O O . ASP A 1 98 ? 5.404 -3.493 0.909 1.00 90.06 98 ASP A O 1
ATOM 789 N N . ILE A 1 99 ? 4.444 -4.818 2.450 1.00 90.50 99 ILE A N 1
ATOM 790 C CA . ILE A 1 99 ? 3.490 -3.811 2.922 1.00 90.50 99 ILE A CA 1
ATOM 791 C C . ILE A 1 99 ? 3.538 -3.789 4.442 1.00 90.50 99 ILE A C 1
ATOM 793 O O . ILE A 1 99 ? 3.043 -4.716 5.088 1.00 90.50 99 ILE A O 1
ATOM 797 N N . ASP A 1 100 ? 4.062 -2.704 5.004 1.00 91.50 100 ASP A N 1
ATOM 798 C CA . ASP A 1 100 ? 3.953 -2.443 6.434 1.00 91.50 100 ASP A CA 1
ATOM 799 C C . ASP A 1 100 ? 2.643 -1.694 6.714 1.00 91.50 100 ASP A C 1
ATOM 801 O O . ASP A 1 100 ? 2.251 -0.783 5.983 1.00 91.50 100 ASP A O 1
ATOM 805 N N . ILE A 1 101 ? 1.911 -2.129 7.741 1.00 92.31 101 ILE A N 1
ATOM 806 C CA . ILE A 1 101 ? 0.630 -1.528 8.124 1.00 92.31 101 ILE A CA 1
ATOM 807 C C . ILE A 1 101 ? 0.802 -0.873 9.484 1.00 92.31 101 ILE A C 1
ATOM 809 O O . ILE A 1 101 ? 0.965 -1.568 10.492 1.00 92.31 101 ILE A O 1
ATOM 813 N N . ILE A 1 102 ? 0.689 0.449 9.519 1.00 90.75 102 ILE A N 1
ATOM 814 C CA . ILE A 1 102 ? 0.810 1.260 10.726 1.00 90.75 102 ILE A CA 1
ATOM 815 C C . ILE A 1 102 ? -0.582 1.743 11.126 1.00 90.75 102 ILE A C 1
ATOM 817 O O . ILE A 1 102 ? -1.251 2.440 10.370 1.00 90.75 102 ILE A O 1
ATOM 821 N N . GLU A 1 103 ? -1.037 1.395 12.329 1.00 87.50 103 GLU A N 1
ATOM 822 C CA . GLU A 1 103 ? -2.270 1.967 12.874 1.00 87.50 103 GLU A CA 1
ATOM 823 C C . GLU A 1 103 ? -1.969 3.374 13.396 1.00 87.50 103 GLU A C 1
ATOM 825 O O . GLU A 1 103 ? -1.199 3.543 14.347 1.00 87.50 103 GLU A O 1
ATOM 830 N N . LEU A 1 104 ? -2.583 4.394 12.788 1.00 77.94 104 LEU A N 1
ATOM 831 C CA . LEU A 1 104 ? -2.549 5.757 13.303 1.00 77.94 104 LEU A CA 1
ATOM 832 C C . LEU A 1 104 ? -3.515 5.828 14.482 1.00 77.94 104 LEU A C 1
ATOM 834 O O . LEU A 1 104 ? -4.590 6.423 14.419 1.00 77.94 104 LEU A O 1
ATOM 838 N N . THR A 1 105 ? -3.147 5.183 15.589 1.00 64.88 105 THR A N 1
ATOM 839 C CA . THR A 1 105 ? -3.842 5.418 16.843 1.00 64.88 105 THR A CA 1
ATOM 840 C C . THR A 1 105 ? -3.603 6.877 17.177 1.00 64.88 105 THR A C 1
ATOM 842 O O . THR A 1 105 ? -2.483 7.260 17.523 1.00 64.88 105 THR A O 1
ATOM 845 N N . GLY A 1 106 ? -4.647 7.696 17.089 1.00 52.75 106 GLY A N 1
ATOM 846 C CA . GLY A 1 106 ? -4.718 8.949 17.814 1.00 52.75 106 GLY A CA 1
ATOM 847 C C . GLY A 1 106 ? -4.661 8.636 19.303 1.00 52.75 106 GLY A C 1
ATOM 848 O O . GLY A 1 106 ? -5.663 8.728 20.006 1.00 52.75 106 GLY A O 1
ATOM 849 N N . LYS A 1 107 ? -3.485 8.253 19.807 1.00 44.72 107 LYS A N 1
ATOM 850 C CA . LYS A 1 107 ? -3.149 8.457 21.199 1.00 44.72 107 LYS A CA 1
ATOM 851 C C . LYS A 1 107 ? -3.106 9.966 21.363 1.00 44.72 107 LYS A C 1
ATOM 853 O O . LYS A 1 107 ? -2.061 10.600 21.307 1.00 44.72 107 LYS A O 1
ATOM 858 N N . SER A 1 108 ? -4.274 10.540 21.630 1.00 47.62 108 SER A N 1
ATOM 859 C CA . SER A 1 108 ? -4.340 11.498 22.715 1.00 47.62 108 SER A CA 1
ATOM 860 C C . SER A 1 108 ? -3.859 10.731 23.949 1.00 47.62 108 SER A C 1
ATOM 862 O O . SER A 1 108 ? -4.660 10.203 24.717 1.00 47.62 108 SER A O 1
ATOM 864 N N . GLU A 1 109 ? -2.537 10.583 24.090 1.00 47.69 109 GLU A N 1
ATOM 865 C CA . GLU A 1 109 ? -1.897 10.400 25.381 1.00 47.69 109 GLU A CA 1
ATOM 866 C C . GLU A 1 109 ? -2.256 11.661 26.152 1.00 47.69 109 GLU A C 1
ATOM 868 O O . GLU A 1 109 ? -1.587 12.689 26.106 1.00 47.69 109 GLU A O 1
ATOM 873 N N . ASN A 1 110 ? -3.429 11.605 26.768 1.00 49.19 110 ASN A N 1
ATOM 874 C CA . ASN A 1 110 ? -3.801 12.494 27.830 1.00 49.19 110 ASN A CA 1
ATOM 875 C C . ASN A 1 110 ? -2.885 12.114 28.996 1.00 49.19 110 ASN A C 1
ATOM 877 O O . ASN A 1 110 ? -3.233 11.275 29.827 1.00 49.19 110 ASN A O 1
ATOM 881 N N . ASP A 1 111 ? -1.664 12.651 28.978 1.00 52.84 111 ASP A N 1
ATOM 882 C CA . ASP A 1 111 ? -0.713 12.608 30.084 1.00 52.84 111 ASP A CA 1
ATOM 883 C C . ASP A 1 111 ? -1.242 13.519 31.209 1.00 52.84 111 ASP A C 1
ATOM 885 O O . ASP A 1 111 ? -0.662 14.538 31.575 1.00 52.84 111 ASP A O 1
ATOM 889 N N . ASP A 1 112 ? -2.398 13.158 31.771 1.00 56.38 112 ASP A N 1
ATOM 890 C CA . ASP A 1 112 ? -2.891 13.665 33.050 1.00 56.38 112 ASP A CA 1
ATOM 891 C C . ASP A 1 112 ? -2.078 13.007 34.183 1.00 56.38 112 ASP A C 1
ATOM 893 O O . ASP A 1 112 ? -2.619 12.321 35.050 1.00 56.38 112 ASP A O 1
ATOM 897 N N . ASN A 1 113 ? -0.748 13.150 34.186 1.00 55.72 113 ASN A N 1
ATOM 898 C CA . ASN A 1 113 ? 0.061 12.761 35.346 1.00 55.72 113 ASN A CA 1
ATOM 899 C C . ASN A 1 113 ? 1.335 13.599 35.550 1.00 55.72 113 ASN A C 1
ATOM 901 O O . ASN A 1 113 ? 2.328 13.107 36.088 1.00 55.72 113 ASN A O 1
ATOM 905 N N . PHE A 1 114 ? 1.309 14.889 35.192 1.00 54.66 114 PHE A N 1
ATOM 906 C CA . PHE A 1 114 ? 2.436 15.799 35.453 1.00 54.66 114 PHE A CA 1
ATOM 907 C C . PHE A 1 114 ? 2.162 16.932 36.466 1.00 54.66 114 PHE A C 1
ATOM 909 O O . PHE A 1 114 ? 2.947 17.866 36.575 1.00 54.66 114 PHE A O 1
ATOM 916 N N . MET A 1 115 ? 1.102 16.880 37.285 1.00 57.56 115 MET A N 1
ATOM 917 C CA . MET A 1 115 ? 0.858 17.927 38.304 1.00 57.56 115 MET A CA 1
ATOM 918 C C . MET A 1 115 ? 0.436 17.400 39.685 1.00 57.56 115 MET A C 1
ATOM 920 O O . MET A 1 115 ? -0.523 17.874 40.290 1.00 57.56 115 MET A O 1
ATOM 924 N N . THR A 1 116 ? 1.180 16.453 40.267 1.00 57.47 116 THR A N 1
ATOM 925 C CA . THR A 1 116 ? 1.074 16.177 41.724 1.00 57.47 116 THR A CA 1
ATOM 926 C C . THR A 1 116 ? 2.422 16.098 42.440 1.00 57.47 116 THR A C 1
ATOM 928 O O . THR A 1 116 ? 2.548 15.479 43.494 1.00 57.47 116 THR A O 1
ATOM 931 N N . ARG A 1 117 ? 3.457 16.777 41.931 1.00 51.56 117 ARG A N 1
ATOM 932 C CA . ARG A 1 117 ? 4.762 16.811 42.610 1.00 51.56 117 ARG A CA 1
ATOM 933 C C . ARG A 1 117 ? 5.382 18.201 42.719 1.00 51.56 117 ARG A C 1
ATOM 935 O O . ARG A 1 117 ? 6.556 18.366 42.441 1.00 51.56 117 ARG A O 1
ATOM 942 N N . CYS A 1 118 ? 4.603 19.162 43.215 1.00 51.44 118 CYS A N 1
ATOM 943 C CA . CYS A 1 118 ? 5.114 20.404 43.808 1.00 51.44 118 CYS A CA 1
ATOM 944 C C . CYS A 1 118 ? 4.308 20.755 45.073 1.00 51.44 118 CYS A C 1
ATOM 946 O O . CYS A 1 118 ? 3.594 21.752 45.126 1.00 51.44 118 CYS A O 1
ATOM 948 N N . LYS A 1 119 ? 4.391 19.902 46.100 1.00 55.84 119 LYS A N 1
ATOM 949 C CA . LYS A 1 119 ? 4.252 20.334 47.496 1.00 55.84 119 LYS A CA 1
ATOM 950 C C . LYS A 1 119 ? 5.594 20.077 48.172 1.00 55.84 119 LYS A C 1
ATOM 952 O O . LYS A 1 119 ? 5.940 18.926 48.428 1.00 55.84 119 LYS A O 1
ATOM 957 N N . GLY A 1 120 ? 6.329 21.159 48.386 1.00 45.03 120 GLY A N 1
ATOM 958 C CA . GLY A 1 120 ? 7.535 21.275 49.194 1.00 45.03 120 GLY A CA 1
ATOM 959 C C . GLY A 1 120 ? 7.549 22.678 49.764 1.00 45.03 120 GLY A C 1
ATOM 960 O O . GLY A 1 120 ? 7.323 23.603 48.953 1.00 45.03 120 GLY A O 1
#

Radius of gyration: 19.3 Å; chains: 1; bounding box: 31×40×76 Å

Organism: NCBI:txid308745